Protein AF-A0A453JGM9-F1 (afdb_monomer_lite)

Secondary structure (DSSP, 8-state):
-HHHHHHHHHHHHHHHHHHHHHHHHHHHHHHHHS---GGGS----------SSS-HHHHHHHHHHHHHTTT-----PPP--HHHHHHHHHHHHHHHHHHHHHHTTSSSS-----EE-TTT--EE---PPPP-----------------------

InterPro domains:
  IPR027815 CSC1/OSCA1-like, cytosolic domain [PF14703] (40-127)
  IPR045122 Calcium permeable stress-gated cation channel 1-like [PTHR13018] (1-101)

Radius of gyration: 33.28 Å; chains: 1; bounding box: 51×83×93 Å

Sequence (154 aa):
HCLVLYIISGVACILLYLEFRHIARLRLLHLKRATPNPGQFTVLVRGIPKTKKESCSSAVDDFFTKYHASSYLFHQIVYKTGKVQKIMTGAKKACRKLKNFTDTTVDQSCKAITYRCCLCGASSNSFQLLPTDEVVPSRGKVDLDDSSLNIDNE

Structure (mmCIF, N/CA/C/O backbone):
data_AF-A0A453JGM9-F1
#
_entry.id   AF-A0A453JGM9-F1
#
loop_
_atom_site.group_PDB
_atom_site.id
_atom_site.type_symbol
_atom_site.label_atom_id
_atom_site.label_alt_id
_atom_site.label_comp_id
_atom_site.label_asym_id
_atom_site.label_entity_id
_atom_site.label_seq_id
_atom_site.pdbx_PDB_ins_code
_atom_site.Cartn_x
_atom_site.Cartn_y
_atom_site.Cartn_z
_atom_site.occupancy
_atom_site.B_iso_or_equiv
_atom_site.auth_seq_id
_atom_site.auth_comp_id
_atom_site.auth_asym_id
_atom_site.auth_atom_id
_atom_site.pdbx_PDB_model_num
ATOM 1 N N . HIS A 1 1 ? 19.839 19.396 -36.888 1.00 75.38 1 HIS A N 1
ATOM 2 C CA . HIS A 1 1 ? 19.249 19.509 -35.533 1.00 75.38 1 HIS A CA 1
ATOM 3 C C . HIS A 1 1 ? 18.279 18.372 -35.2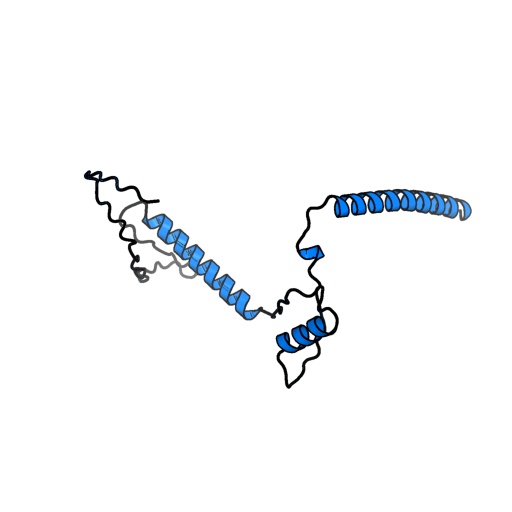02 1.00 75.38 1 HIS A C 1
ATOM 5 O O . HIS A 1 1 ? 18.523 17.685 -34.222 1.00 75.38 1 HIS A O 1
ATOM 11 N N . CYS A 1 2 ? 17.254 18.091 -36.019 1.00 87.31 2 CYS A N 1
ATOM 12 C CA . CYS A 1 2 ? 16.249 17.053 -35.722 1.00 87.31 2 CYS A CA 1
ATOM 13 C C . CYS A 1 2 ? 16.829 15.636 -35.533 1.00 87.31 2 CYS A C 1
ATOM 15 O O . CYS A 1 2 ? 16.495 14.966 -34.567 1.00 87.31 2 CYS A O 1
ATOM 17 N N . LEU A 1 3 ? 17.749 15.200 -36.400 1.00 92.94 3 LEU A N 1
ATOM 18 C CA . LEU A 1 3 ? 18.345 13.856 -36.333 1.00 92.94 3 LEU A CA 1
ATOM 19 C C . LEU A 1 3 ? 19.165 13.621 -35.049 1.00 92.94 3 LEU A C 1
ATOM 21 O O . LEU A 1 3 ? 19.105 12.547 -34.463 1.00 92.94 3 LEU A O 1
ATOM 25 N N . VAL A 1 4 ? 19.863 14.651 -34.563 1.00 95.38 4 VAL A N 1
ATOM 26 C CA . VAL A 1 4 ? 20.626 14.595 -33.304 1.00 95.38 4 VAL A CA 1
ATOM 27 C C . VAL A 1 4 ? 19.689 14.414 -32.107 1.00 95.38 4 VAL A C 1
ATOM 29 O O . VAL A 1 4 ? 19.974 13.608 -31.227 1.00 95.38 4 VAL A O 1
ATOM 32 N N . LEU A 1 5 ? 18.539 15.099 -32.099 1.00 95.25 5 LEU A N 1
ATOM 33 C CA . LEU A 1 5 ? 17.530 14.944 -31.046 1.00 95.25 5 LEU A CA 1
ATOM 34 C C . LEU A 1 5 ? 16.945 13.525 -31.018 1.00 95.25 5 LEU A C 1
ATOM 36 O O . LEU A 1 5 ? 16.781 12.966 -29.936 1.00 95.25 5 LEU A O 1
ATOM 40 N N . TYR A 1 6 ? 16.695 12.916 -32.183 1.00 94.81 6 TYR A N 1
ATOM 41 C CA . TYR A 1 6 ? 16.241 11.523 -32.262 1.00 94.81 6 TYR A CA 1
ATOM 42 C C . TYR A 1 6 ? 17.288 10.536 -31.740 1.00 94.81 6 TYR A C 1
ATOM 44 O O . TYR A 1 6 ? 16.933 9.616 -31.007 1.00 94.81 6 TYR A O 1
ATOM 52 N N . ILE A 1 7 ? 18.571 10.744 -32.055 1.00 96.06 7 ILE A N 1
ATOM 53 C CA . ILE A 1 7 ? 19.656 9.899 -31.532 1.00 96.06 7 ILE A CA 1
ATOM 54 C C . ILE A 1 7 ? 19.742 10.022 -30.007 1.00 96.06 7 ILE A C 1
ATOM 56 O O . ILE A 1 7 ? 19.748 9.005 -29.316 1.00 96.06 7 ILE A O 1
ATOM 60 N N . ILE A 1 8 ? 19.750 11.246 -29.469 1.00 96.56 8 ILE A N 1
ATOM 61 C CA . ILE A 1 8 ? 19.810 11.480 -28.017 1.00 96.56 8 ILE A CA 1
ATOM 62 C C . ILE A 1 8 ? 18.596 10.855 -27.320 1.00 96.56 8 ILE A C 1
ATOM 64 O O . ILE A 1 8 ? 18.754 10.162 -26.316 1.00 96.56 8 ILE A O 1
ATOM 68 N N . SER A 1 9 ? 17.393 11.049 -27.867 1.00 96.31 9 SER A N 1
ATOM 69 C CA . SER A 1 9 ? 16.168 10.460 -27.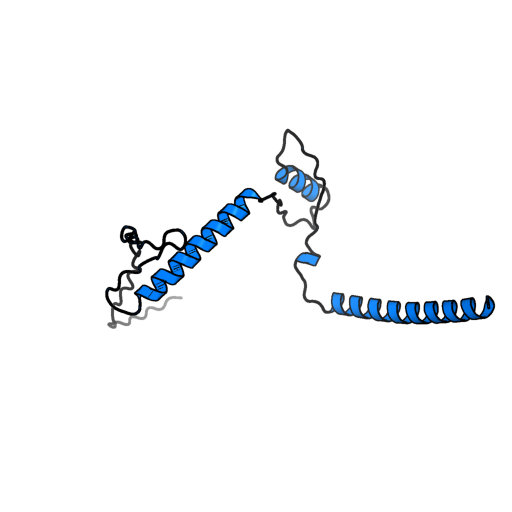322 1.00 96.31 9 SER A CA 1
ATOM 70 C C . SER A 1 9 ? 16.201 8.931 -27.367 1.00 96.31 9 SER A C 1
ATOM 72 O O . SER A 1 9 ? 15.855 8.298 -26.372 1.00 96.31 9 SER A O 1
ATOM 74 N N . GLY A 1 10 ? 16.666 8.331 -28.466 1.00 97.25 10 GLY A N 1
ATOM 75 C CA . GLY A 1 10 ? 16.803 6.881 -28.595 1.00 97.25 10 GLY A CA 1
ATOM 76 C C . GLY A 1 10 ? 17.773 6.297 -27.568 1.00 97.25 10 GLY A C 1
ATOM 77 O O . GLY A 1 10 ? 17.428 5.343 -26.870 1.00 97.25 10 GLY A O 1
ATOM 78 N N . VAL A 1 11 ? 18.950 6.910 -27.406 1.00 97.62 11 VAL A N 1
ATOM 79 C CA . VAL A 1 11 ? 19.938 6.498 -26.395 1.00 97.62 11 VAL A CA 1
ATOM 80 C C . VAL A 1 11 ? 19.368 6.639 -24.983 1.00 97.62 11 VAL A C 1
ATOM 82 O O . VAL A 1 11 ? 19.478 5.707 -24.187 1.00 97.62 11 VAL A O 1
ATOM 85 N N . ALA A 1 12 ? 18.699 7.755 -24.678 1.00 97.56 12 ALA A N 1
ATOM 86 C CA . ALA A 1 12 ? 18.057 7.958 -23.382 1.00 97.56 12 ALA A CA 1
ATOM 87 C C . ALA A 1 12 ? 16.988 6.888 -23.097 1.00 97.56 12 ALA A C 1
ATOM 89 O O . ALA A 1 12 ? 16.968 6.319 -22.006 1.00 97.56 12 ALA A O 1
ATOM 90 N N . CYS A 1 13 ? 16.141 6.551 -24.074 1.00 97.12 13 CYS A N 1
ATOM 91 C CA . CYS A 1 13 ? 15.141 5.492 -23.932 1.00 97.12 13 CYS A CA 1
ATOM 92 C C . CYS A 1 13 ? 15.774 4.114 -23.688 1.00 97.12 13 CYS A C 1
ATOM 94 O O . CYS A 1 13 ? 15.280 3.364 -22.845 1.00 97.12 13 CYS A O 1
ATOM 96 N N . ILE A 1 14 ? 16.873 3.786 -24.376 1.00 97.62 14 ILE A N 1
ATOM 97 C CA . ILE A 1 14 ? 17.593 2.519 -24.176 1.00 97.62 14 ILE A CA 1
ATOM 98 C C . ILE A 1 14 ? 18.168 2.445 -22.758 1.00 97.62 14 ILE A C 1
ATOM 100 O O . ILE A 1 14 ? 17.972 1.441 -22.071 1.00 97.62 14 ILE A O 1
ATOM 104 N N . LEU A 1 15 ? 18.828 3.510 -22.292 1.00 97.12 15 LEU A N 1
ATOM 105 C CA . LEU A 1 15 ? 19.381 3.566 -20.936 1.00 97.12 15 LEU A CA 1
ATOM 106 C C . LEU A 1 15 ? 18.280 3.442 -19.874 1.00 97.12 15 LEU A C 1
ATOM 108 O O . LEU A 1 15 ? 18.396 2.628 -18.959 1.00 97.12 15 LEU A O 1
ATOM 112 N N . LEU A 1 16 ? 17.173 4.173 -20.038 1.00 97.31 16 LEU A N 1
ATOM 113 C CA . LEU A 1 16 ? 16.021 4.087 -19.138 1.00 97.31 16 LEU A CA 1
ATOM 114 C C . LEU A 1 16 ? 15.414 2.680 -19.104 1.00 97.31 16 LEU A C 1
ATOM 116 O O . LEU A 1 16 ? 15.039 2.205 -18.033 1.00 97.31 16 LEU A O 1
ATOM 120 N N . TYR A 1 17 ? 15.333 1.994 -20.246 1.00 97.12 17 TYR A N 1
ATOM 121 C CA . TYR A 1 17 ? 14.820 0.627 -20.310 1.00 97.12 17 TYR A CA 1
ATOM 122 C C . TYR A 1 17 ? 15.704 -0.361 -19.533 1.00 97.12 17 TYR A C 1
ATOM 124 O O . TYR A 1 17 ? 15.190 -1.196 -18.779 1.00 97.12 17 TYR A O 1
ATOM 132 N N . LEU A 1 18 ? 17.028 -0.253 -19.677 1.00 97.06 18 LEU A N 1
ATOM 133 C CA . LEU A 1 18 ? 17.978 -1.108 -18.961 1.00 97.06 18 LEU A CA 1
ATOM 134 C C . LEU A 1 18 ? 17.917 -0.876 -17.445 1.00 97.06 18 LEU A C 1
ATOM 136 O O . LEU A 1 18 ? 17.799 -1.841 -16.683 1.00 97.06 18 LEU A O 1
ATOM 140 N N . GLU A 1 19 ? 17.909 0.386 -17.016 1.00 97.31 19 GLU A N 1
ATOM 141 C CA . GLU A 1 19 ? 17.795 0.755 -15.601 1.00 97.31 19 GLU A CA 1
ATOM 142 C C . GLU A 1 19 ? 16.459 0.312 -15.000 1.00 97.31 19 GLU A C 1
ATOM 144 O O . GLU A 1 19 ? 16.411 -0.295 -13.927 1.00 97.31 19 GLU A O 1
ATOM 149 N N . PHE A 1 20 ? 15.354 0.526 -15.717 1.00 96.88 20 PHE A N 1
ATOM 150 C CA . PHE A 1 20 ? 14.037 0.090 -15.263 1.00 96.88 20 PHE A CA 1
ATOM 151 C C . PHE A 1 20 ? 13.987 -1.427 -15.058 1.00 96.88 20 PHE A C 1
ATOM 153 O O . PHE A 1 20 ? 13.509 -1.901 -14.022 1.00 96.88 20 PHE A O 1
ATOM 160 N N . ARG A 1 21 ? 14.530 -2.202 -16.005 1.00 95.94 21 ARG A N 1
ATOM 161 C CA . ARG A 1 21 ? 14.608 -3.664 -15.894 1.00 95.94 21 ARG A CA 1
ATOM 162 C C . ARG A 1 21 ? 15.448 -4.096 -14.688 1.00 95.94 21 ARG A C 1
ATOM 164 O O . ARG A 1 21 ? 15.076 -5.050 -13.997 1.00 95.94 21 ARG A O 1
ATOM 171 N N . HIS A 1 22 ? 16.549 -3.402 -14.412 1.00 95.94 22 HIS A N 1
ATOM 172 C CA . HIS A 1 22 ? 17.393 -3.666 -13.249 1.00 95.94 22 HIS A CA 1
ATOM 173 C C . HIS A 1 22 ? 16.661 -3.373 -11.925 1.00 95.94 22 HIS A C 1
ATOM 175 O O . HIS A 1 22 ? 16.588 -4.247 -11.054 1.00 95.94 22 HIS A O 1
ATOM 181 N N . ILE A 1 23 ? 16.023 -2.205 -11.800 1.00 96.44 23 ILE A N 1
ATOM 182 C CA . ILE A 1 23 ? 15.245 -1.813 -10.613 1.00 96.44 23 ILE A CA 1
ATOM 183 C C . ILE A 1 23 ? 14.070 -2.771 -10.385 1.00 96.44 23 ILE A C 1
ATOM 185 O O . ILE A 1 23 ? 13.831 -3.197 -9.253 1.00 96.44 23 ILE A O 1
ATOM 189 N N . ALA A 1 24 ? 13.343 -3.145 -11.441 1.00 95.12 24 ALA A N 1
ATOM 190 C CA . ALA A 1 24 ? 12.234 -4.092 -11.348 1.00 95.12 24 ALA A CA 1
ATOM 191 C C . ALA A 1 24 ? 12.700 -5.455 -10.809 1.00 95.12 24 ALA A C 1
ATOM 193 O O . ALA A 1 24 ? 12.062 -6.025 -9.920 1.00 95.12 24 ALA A O 1
ATOM 194 N N . ARG A 1 25 ? 13.854 -5.948 -11.278 1.00 94.44 25 ARG A N 1
ATOM 195 C CA . ARG A 1 25 ? 14.458 -7.194 -10.785 1.00 94.44 25 ARG A CA 1
ATOM 196 C C . ARG A 1 25 ? 14.867 -7.093 -9.314 1.00 94.44 25 ARG A C 1
ATOM 198 O O . ARG A 1 25 ? 14.587 -8.020 -8.554 1.00 94.44 25 ARG A O 1
ATOM 205 N N . LEU A 1 26 ? 15.494 -5.990 -8.905 1.00 94.56 26 LEU A N 1
ATOM 206 C CA . LEU A 1 26 ? 15.860 -5.746 -7.504 1.00 94.56 26 LEU A CA 1
ATOM 207 C C . LEU A 1 26 ? 14.625 -5.712 -6.599 1.00 94.56 26 LEU A C 1
ATOM 209 O O . LEU A 1 26 ? 14.597 -6.396 -5.578 1.00 94.56 26 LEU A O 1
ATOM 213 N N . ARG A 1 27 ? 13.571 -4.992 -7.004 1.00 93.06 27 ARG A N 1
ATOM 214 C CA . ARG A 1 27 ? 12.293 -4.943 -6.273 1.00 93.06 27 ARG A CA 1
ATOM 215 C C . ARG A 1 27 ? 11.665 -6.325 -6.127 1.00 93.06 27 ARG A C 1
ATOM 217 O O . ARG A 1 27 ? 11.214 -6.668 -5.038 1.00 93.06 27 ARG A O 1
ATOM 224 N N . LEU A 1 28 ? 11.671 -7.133 -7.188 1.00 90.12 28 LEU A N 1
ATOM 225 C CA . LEU A 1 28 ? 11.153 -8.501 -7.144 1.00 90.12 28 LEU A CA 1
ATOM 226 C C . LEU A 1 28 ? 11.955 -9.384 -6.182 1.00 90.12 28 LEU A C 1
ATOM 228 O O . LEU A 1 28 ? 11.381 -10.154 -5.417 1.00 90.12 28 LEU A O 1
ATOM 232 N N . LEU A 1 29 ? 13.282 -9.281 -6.215 1.00 90.88 29 LEU A N 1
ATOM 233 C CA . LEU A 1 29 ? 14.158 -10.051 -5.340 1.00 90.88 29 LEU A CA 1
ATOM 234 C C . LEU A 1 29 ? 13.994 -9.626 -3.875 1.00 90.88 29 LEU A C 1
ATOM 236 O O . LEU A 1 29 ? 13.938 -10.492 -3.005 1.00 90.88 29 LEU A O 1
ATOM 240 N N . HIS A 1 30 ? 13.834 -8.328 -3.608 1.00 87.38 30 HIS A N 1
ATOM 241 C CA . HIS A 1 30 ? 13.467 -7.823 -2.285 1.00 87.38 30 HIS A CA 1
ATOM 242 C C . HIS A 1 30 ? 12.109 -8.355 -1.833 1.00 87.38 30 HIS A C 1
ATOM 244 O O . HIS A 1 30 ? 12.009 -8.822 -0.708 1.00 87.38 30 HIS A O 1
ATOM 250 N N . LEU A 1 31 ? 11.089 -8.362 -2.696 1.00 86.00 31 LEU A N 1
ATOM 251 C CA . LEU A 1 31 ? 9.773 -8.904 -2.349 1.00 86.00 31 LEU A CA 1
ATOM 252 C C . LEU A 1 31 ? 9.834 -10.402 -2.013 1.00 86.00 31 LEU A C 1
ATOM 254 O O . LEU A 1 31 ? 9.180 -10.836 -1.073 1.00 86.00 31 LEU A O 1
ATOM 258 N N . LYS A 1 32 ? 10.634 -11.179 -2.755 1.00 83.31 32 LYS A N 1
ATOM 259 C CA . LYS A 1 32 ? 10.815 -12.621 -2.518 1.00 83.31 32 LYS A CA 1
ATOM 260 C C . LYS A 1 32 ? 11.639 -12.938 -1.268 1.00 83.31 32 LYS A C 1
ATOM 262 O O . LYS A 1 32 ? 11.404 -13.966 -0.648 1.00 83.31 32 LYS A O 1
ATOM 267 N N . ARG A 1 33 ? 12.639 -12.111 -0.940 1.00 78.88 33 ARG A N 1
ATOM 268 C CA . ARG A 1 33 ? 13.490 -12.290 0.252 1.00 78.88 33 ARG A CA 1
ATOM 269 C C . ARG A 1 33 ? 12.901 -11.666 1.512 1.00 78.88 33 ARG A C 1
ATOM 271 O O . ARG A 1 33 ? 13.338 -12.017 2.603 1.00 78.88 33 ARG A O 1
ATOM 278 N N . ALA A 1 34 ? 11.980 -10.716 1.373 1.00 78.44 34 ALA A N 1
ATOM 279 C CA . ALA A 1 34 ? 11.331 -10.086 2.507 1.00 78.44 34 ALA A CA 1
ATOM 280 C C . ALA A 1 34 ? 10.623 -11.150 3.347 1.00 78.44 34 ALA A C 1
ATOM 282 O O . ALA A 1 34 ? 9.953 -12.038 2.821 1.00 78.44 34 ALA A O 1
ATOM 283 N N . THR A 1 35 ? 10.776 -11.040 4.663 1.00 73.19 35 THR A N 1
ATOM 284 C CA . THR A 1 35 ? 9.993 -11.828 5.606 1.00 73.19 35 THR A CA 1
ATOM 285 C C . THR A 1 35 ? 8.501 -11.556 5.388 1.00 73.19 35 THR A C 1
ATOM 287 O O . THR A 1 35 ? 8.146 -10.444 4.976 1.00 73.19 35 THR A O 1
ATOM 290 N N . PRO A 1 36 ? 7.623 -12.545 5.643 1.00 71.44 36 PRO A N 1
ATOM 291 C CA . PRO A 1 36 ? 6.190 -12.365 5.479 1.00 71.44 36 PRO A CA 1
ATOM 292 C C . PRO A 1 36 ? 5.734 -11.173 6.321 1.00 71.44 36 PRO A C 1
ATOM 294 O O . PRO A 1 36 ? 5.749 -11.210 7.551 1.00 71.44 36 PRO A O 1
ATOM 297 N N . ASN A 1 37 ? 5.387 -10.079 5.647 1.00 78.12 37 ASN A N 1
ATOM 298 C CA . ASN A 1 37 ? 4.884 -8.878 6.294 1.00 78.12 37 ASN A CA 1
ATOM 299 C C . ASN A 1 37 ? 3.362 -9.033 6.403 1.00 78.12 37 ASN A C 1
ATOM 301 O O . ASN A 1 37 ? 2.737 -9.372 5.397 1.00 78.12 37 ASN A O 1
ATOM 305 N N . PRO A 1 38 ? 2.729 -8.752 7.556 1.00 77.25 38 PRO A N 1
ATOM 306 C CA . PRO A 1 38 ? 1.269 -8.795 7.682 1.00 77.25 38 PRO A CA 1
ATOM 307 C C . PRO A 1 38 ? 0.535 -7.962 6.614 1.00 77.25 38 PRO A C 1
ATOM 309 O O . PRO A 1 38 ? -0.577 -8.308 6.214 1.00 77.25 38 PRO A O 1
ATOM 312 N N . GLY A 1 39 ? 1.169 -6.914 6.075 1.00 79.12 39 GLY A N 1
ATOM 313 C CA . GLY A 1 39 ? 0.639 -6.134 4.954 1.00 79.12 39 GLY A CA 1
ATOM 314 C C . GLY A 1 39 ? 0.466 -6.912 3.641 1.00 79.12 39 GLY A C 1
ATOM 315 O O . GLY A 1 39 ? -0.320 -6.489 2.804 1.00 79.12 39 GLY A O 1
ATOM 316 N N . GLN A 1 40 ? 1.142 -8.050 3.453 1.00 82.06 40 GLN A N 1
ATOM 317 C CA . GLN A 1 40 ? 0.961 -8.915 2.276 1.00 82.06 40 GLN A CA 1
ATOM 318 C C . GLN A 1 40 ? -0.349 -9.716 2.330 1.00 82.06 40 GLN A C 1
ATOM 320 O O . GLN A 1 40 ? -0.850 -10.131 1.290 1.00 82.06 40 GLN A O 1
ATOM 325 N N . PHE A 1 41 ? -0.913 -9.898 3.527 1.00 86.06 41 PHE A N 1
ATOM 326 C CA . PHE A 1 41 ? -2.143 -10.660 3.769 1.00 86.06 41 PHE A CA 1
ATOM 327 C C . PHE A 1 41 ? -3.331 -9.765 4.146 1.00 86.06 41 PHE A C 1
ATOM 329 O O . PHE A 1 41 ? -4.430 -10.256 4.387 1.00 86.06 41 PHE A O 1
ATOM 336 N N . THR A 1 42 ? -3.121 -8.448 4.203 1.00 91.38 42 THR A N 1
ATOM 337 C CA . THR A 1 42 ? -4.137 -7.476 4.614 1.00 91.38 42 THR A CA 1
ATOM 338 C C . THR A 1 42 ? -4.552 -6.621 3.423 1.00 91.38 42 THR A C 1
ATOM 340 O O . THR A 1 42 ? -3.722 -5.946 2.817 1.00 91.38 42 THR A O 1
ATOM 343 N N . VAL A 1 43 ? -5.848 -6.595 3.112 1.00 90.62 43 VAL A N 1
ATOM 344 C CA . VAL A 1 43 ? -6.405 -5.775 2.026 1.00 90.62 43 VAL A CA 1
ATOM 345 C C . VAL A 1 43 ? -7.193 -4.605 2.605 1.00 90.62 43 VAL A C 1
ATOM 347 O O . VAL A 1 43 ? -8.052 -4.780 3.466 1.00 90.62 43 VAL A O 1
ATOM 350 N N . LEU A 1 44 ? -6.924 -3.392 2.112 1.00 92.81 44 LEU A N 1
ATOM 351 C CA . LEU A 1 44 ? -7.685 -2.204 2.491 1.00 92.81 44 LEU A CA 1
ATOM 352 C C . LEU A 1 44 ? -8.921 -2.049 1.601 1.00 92.81 44 LEU A C 1
ATOM 354 O O . LEU A 1 44 ? -8.812 -1.679 0.433 1.00 92.81 44 LEU A O 1
ATOM 358 N N . VAL A 1 45 ? -10.100 -2.241 2.186 1.00 90.94 45 VAL A N 1
ATOM 359 C CA . VAL A 1 45 ? -11.390 -2.030 1.517 1.00 90.94 45 VAL A CA 1
ATOM 360 C C . VAL A 1 45 ? -11.888 -0.609 1.788 1.00 90.94 45 VAL A C 1
ATOM 362 O O . VAL A 1 45 ? -11.907 -0.147 2.929 1.00 90.94 45 VAL A O 1
ATOM 365 N N . ARG A 1 46 ? -12.289 0.111 0.735 1.00 90.94 46 ARG A N 1
ATOM 366 C CA . ARG A 1 46 ? -12.848 1.473 0.812 1.00 90.94 46 ARG A CA 1
ATOM 367 C C . ARG A 1 46 ? -14.207 1.520 0.118 1.00 90.94 46 ARG A C 1
ATOM 369 O O . ARG A 1 46 ? -14.466 0.724 -0.772 1.00 90.94 46 ARG A O 1
ATOM 376 N N . GLY A 1 47 ? -15.048 2.484 0.499 1.00 87.38 47 GLY A N 1
ATOM 377 C CA . GLY A 1 47 ? -16.339 2.709 -0.164 1.00 87.38 47 GLY A CA 1
ATOM 378 C C . GLY A 1 47 ? -17.433 1.707 0.211 1.00 87.38 47 GLY A C 1
ATOM 379 O O . GLY A 1 47 ? -18.297 1.426 -0.609 1.00 87.38 47 GLY A O 1
ATOM 380 N N . ILE A 1 48 ? -17.406 1.175 1.437 1.00 86.44 48 ILE A N 1
ATOM 381 C CA . ILE A 1 48 ? -18.424 0.232 1.919 1.00 86.44 48 ILE A CA 1
ATOM 382 C C . ILE A 1 48 ? -19.803 0.925 1.916 1.00 86.44 48 ILE A C 1
ATOM 384 O O . ILE A 1 48 ? -19.942 1.989 2.538 1.00 86.44 48 ILE A O 1
ATOM 388 N N . PRO A 1 49 ? -20.818 0.360 1.232 1.00 85.19 49 PRO A N 1
ATOM 389 C CA . PRO A 1 49 ? -22.168 0.908 1.227 1.00 85.19 49 PRO A CA 1
ATOM 390 C C . PRO A 1 49 ? -22.736 0.973 2.645 1.00 85.19 49 PRO A C 1
ATOM 392 O O . PRO A 1 49 ? -22.680 0.004 3.397 1.00 85.19 49 PRO A O 1
ATOM 395 N N . LYS A 1 50 ? -23.311 2.118 3.021 1.00 77.88 50 LYS A N 1
ATOM 396 C CA . LYS A 1 50 ? -23.984 2.261 4.317 1.00 77.88 50 LYS A CA 1
ATOM 397 C C . LYS A 1 50 ? -25.393 1.691 4.215 1.00 77.88 50 LYS A C 1
ATOM 399 O O . LYS A 1 50 ? -26.272 2.328 3.634 1.00 77.88 50 LYS A O 1
ATOM 404 N N . THR A 1 51 ? -25.614 0.515 4.785 1.00 77.56 51 THR A N 1
ATOM 405 C CA . THR A 1 51 ? -26.956 -0.051 4.941 1.00 77.56 51 THR A CA 1
ATOM 406 C C . THR A 1 51 ? -27.584 0.472 6.239 1.00 77.56 51 THR A C 1
ATOM 408 O O . THR A 1 51 ? -26.895 0.766 7.211 1.00 77.56 51 THR A O 1
ATOM 411 N N . LYS A 1 52 ? -28.910 0.672 6.251 1.00 73.62 52 LYS A N 1
ATOM 412 C CA . LYS A 1 52 ? -29.641 1.136 7.452 1.00 73.62 52 LYS A CA 1
ATOM 413 C C . LYS A 1 52 ? -29.966 0.003 8.433 1.00 73.62 52 LYS A C 1
ATOM 415 O O . LYS A 1 52 ? -30.312 0.284 9.572 1.00 73.62 52 LYS A O 1
ATOM 420 N N . LYS A 1 53 ? -29.922 -1.250 7.968 1.00 76.31 53 LYS A N 1
ATOM 421 C CA . LYS A 1 53 ? -30.341 -2.437 8.727 1.00 76.31 53 LYS A CA 1
ATOM 422 C C . LYS A 1 53 ? -29.194 -3.130 9.460 1.00 76.31 53 LYS A C 1
ATOM 424 O O . LYS A 1 53 ? -29.446 -3.761 10.475 1.00 76.31 53 LYS A O 1
ATOM 429 N N . GLU A 1 54 ? -27.966 -3.008 8.967 1.00 79.38 54 GLU A N 1
ATOM 430 C CA . GLU A 1 54 ? -26.829 -3.798 9.442 1.00 79.38 54 GLU A CA 1
ATOM 431 C C . GLU A 1 54 ? -25.659 -2.897 9.820 1.00 79.38 54 GLU A C 1
ATOM 433 O O . GLU A 1 54 ? -25.476 -1.799 9.284 1.00 79.38 54 GLU A O 1
ATOM 438 N N . SER A 1 55 ? -24.853 -3.367 10.770 1.00 85.25 55 SER A N 1
ATOM 439 C CA . SER A 1 55 ? -23.598 -2.702 11.091 1.00 85.25 55 SER A CA 1
ATOM 440 C C . SER A 1 55 ? -22.607 -2.874 9.930 1.00 85.25 55 SER A C 1
ATOM 442 O O . SER A 1 55 ? -22.610 -3.893 9.243 1.00 85.25 55 SER A O 1
ATOM 444 N N . CYS A 1 56 ? -21.722 -1.893 9.722 1.00 86.81 56 CYS A N 1
ATOM 445 C CA . CYS A 1 56 ? -20.669 -1.976 8.697 1.00 86.81 56 CYS A CA 1
ATOM 446 C C . CYS A 1 56 ? -19.797 -3.236 8.866 1.00 86.81 56 CYS A C 1
ATOM 448 O O . CYS A 1 56 ? -19.366 -3.824 7.883 1.00 86.81 56 CYS A O 1
ATOM 450 N N . SER A 1 57 ? -19.572 -3.653 10.115 1.00 89.12 57 SER A N 1
ATOM 451 C CA . SER A 1 57 ? -18.825 -4.865 10.452 1.00 89.12 57 SER A CA 1
ATOM 452 C C . SER A 1 57 ? -19.537 -6.120 9.948 1.00 89.12 57 SER A C 1
ATOM 454 O O . SER A 1 57 ? -18.938 -6.884 9.201 1.00 89.12 57 SER A O 1
ATOM 456 N N . SER A 1 58 ? -20.828 -6.270 10.255 1.00 89.81 58 SER A N 1
ATOM 457 C CA . SER A 1 58 ? -21.640 -7.411 9.807 1.00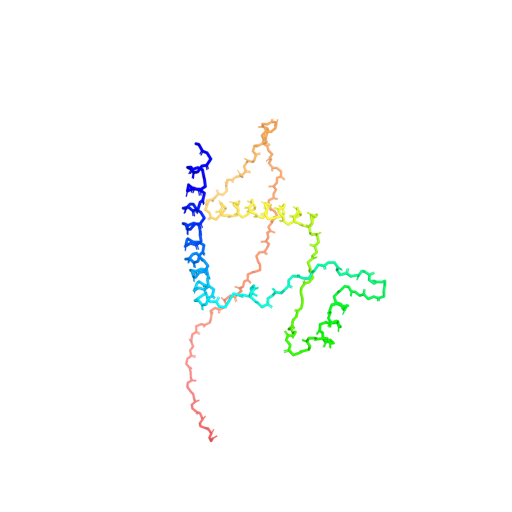 89.81 58 SER A CA 1
ATOM 458 C C . SER A 1 58 ? -21.711 -7.499 8.282 1.00 89.81 58 SER A C 1
ATOM 460 O O . SER A 1 58 ? -21.459 -8.552 7.717 1.00 89.81 58 SER A O 1
ATOM 462 N N . ALA A 1 59 ? -21.941 -6.374 7.599 1.00 90.12 59 ALA A N 1
ATOM 463 C CA . ALA A 1 59 ? -22.018 -6.357 6.138 1.00 90.12 59 ALA A CA 1
ATOM 464 C C . ALA A 1 59 ? -20.698 -6.779 5.458 1.00 90.12 59 ALA A C 1
ATOM 466 O O . ALA A 1 59 ? -20.709 -7.408 4.399 1.00 90.12 59 ALA A O 1
ATOM 467 N N . VAL A 1 60 ? -19.550 -6.420 6.047 1.00 91.44 60 VAL A N 1
ATOM 468 C CA . VAL A 1 60 ? -18.229 -6.856 5.567 1.00 91.44 60 VAL A CA 1
ATOM 469 C C . VAL A 1 60 ? -18.027 -8.342 5.853 1.00 91.44 60 VAL A C 1
ATOM 471 O O . VAL A 1 60 ? -17.593 -9.071 4.965 1.00 91.44 60 VAL A O 1
ATOM 474 N N . ASP A 1 61 ? -18.359 -8.785 7.061 1.00 92.06 61 ASP A N 1
ATOM 475 C CA . ASP A 1 61 ? -18.233 -10.179 7.484 1.00 92.06 61 ASP A CA 1
ATOM 476 C C . ASP A 1 61 ? -19.045 -11.125 6.588 1.00 92.06 61 ASP A C 1
ATOM 478 O O . ASP A 1 61 ? -18.492 -12.070 6.021 1.00 92.06 61 ASP A O 1
ATOM 482 N N . ASP A 1 62 ? -20.315 -10.797 6.340 1.00 92.06 62 ASP A N 1
ATOM 483 C CA . ASP A 1 62 ? -21.207 -11.566 5.469 1.00 92.06 62 ASP A CA 1
ATOM 484 C C . ASP A 1 62 ? -20.685 -11.621 4.027 1.00 92.06 62 ASP A C 1
ATOM 486 O O . ASP A 1 62 ? -20.703 -12.674 3.383 1.00 92.06 62 ASP A O 1
ATOM 490 N N . PHE A 1 63 ? -20.179 -10.501 3.501 1.00 92.19 63 PHE A N 1
ATOM 491 C CA . PHE A 1 63 ? -19.631 -10.441 2.146 1.00 92.19 63 PHE A CA 1
ATOM 492 C C . PHE A 1 63 ? -18.393 -11.333 1.991 1.00 92.19 63 PHE A C 1
ATOM 494 O O . PHE A 1 63 ? -18.321 -12.145 1.064 1.00 92.19 63 PHE A O 1
ATOM 501 N N . PHE A 1 64 ? -17.412 -11.199 2.885 1.00 93.88 64 PHE A N 1
ATOM 502 C CA . PHE A 1 64 ? -16.170 -11.962 2.777 1.00 93.88 64 PHE A CA 1
ATOM 503 C C . PHE A 1 64 ? -16.363 -13.435 3.119 1.00 93.88 64 PHE A C 1
ATOM 505 O O . PHE A 1 64 ? -15.767 -14.282 2.457 1.00 93.88 64 PHE A O 1
ATOM 512 N N . THR A 1 65 ? -17.243 -13.759 4.060 1.00 93.94 65 THR A N 1
ATOM 513 C CA . THR A 1 65 ? -17.599 -15.150 4.347 1.00 93.94 65 THR A CA 1
ATOM 514 C C . THR A 1 65 ? -18.318 -15.785 3.158 1.00 93.94 65 THR A C 1
ATOM 516 O O . THR A 1 65 ? -18.037 -16.927 2.812 1.00 93.94 65 THR A O 1
ATOM 519 N N . LYS A 1 66 ? -19.185 -15.046 2.454 1.00 95.38 66 LYS A N 1
ATOM 520 C CA . LYS A 1 66 ? -19.908 -15.574 1.288 1.00 95.38 66 LYS A CA 1
ATOM 521 C C . LYS A 1 66 ? -19.027 -15.783 0.053 1.00 95.38 66 LYS A C 1
ATOM 523 O O . LYS A 1 66 ? -19.183 -16.793 -0.628 1.00 95.38 66 LYS A O 1
ATOM 528 N N . TYR A 1 67 ? -18.142 -14.838 -0.267 1.00 94.19 67 TYR A N 1
ATOM 529 C CA . TYR A 1 67 ? -17.358 -14.873 -1.516 1.00 94.19 67 TYR A CA 1
ATOM 530 C C . TYR A 1 67 ? -15.914 -15.360 -1.339 1.00 94.19 67 TYR A C 1
ATOM 532 O O . TYR A 1 67 ? -15.292 -15.792 -2.308 1.00 94.19 67 TYR A O 1
ATOM 540 N N . HIS A 1 68 ? -15.375 -15.306 -0.121 1.00 93.75 68 HIS A N 1
ATOM 541 C CA . HIS A 1 68 ? -13.969 -15.588 0.179 1.00 93.75 68 HIS A CA 1
ATOM 542 C C . HIS A 1 68 ? -13.786 -16.459 1.435 1.00 93.75 68 HIS A C 1
ATOM 544 O O . HIS A 1 68 ? -12.766 -16.344 2.114 1.00 93.75 68 HIS A O 1
ATOM 550 N N . ALA A 1 69 ? -14.730 -17.366 1.717 1.00 91.62 69 ALA A N 1
ATOM 551 C CA . ALA A 1 69 ? -14.752 -18.213 2.917 1.00 91.62 69 ALA A CA 1
ATOM 552 C C . ALA A 1 69 ? -13.406 -18.881 3.258 1.00 91.62 69 ALA A C 1
ATOM 554 O O . ALA A 1 69 ? -13.012 -18.935 4.415 1.00 91.62 69 ALA A O 1
ATOM 555 N N . SER A 1 70 ? -12.684 -19.383 2.251 1.00 91.94 70 SER A N 1
ATOM 556 C CA . SER A 1 70 ? -11.437 -20.138 2.440 1.00 91.94 70 SER A CA 1
ATOM 557 C C . SER A 1 70 ? -10.222 -19.284 2.806 1.00 91.94 70 SER A C 1
ATOM 559 O O . SER A 1 70 ? -9.225 -19.814 3.286 1.00 91.94 70 SER A O 1
ATOM 561 N N . SER A 1 71 ? -10.253 -17.986 2.504 1.00 91.19 71 SER A N 1
ATOM 562 C CA . SER A 1 71 ? -9.106 -17.077 2.667 1.00 91.19 71 SER A CA 1
ATOM 563 C C . SER A 1 71 ? -9.397 -15.933 3.631 1.00 91.19 71 SER A C 1
ATOM 565 O O . SER A 1 71 ? -8.504 -15.148 3.951 1.00 91.19 71 SER A O 1
ATOM 567 N N . TYR A 1 72 ? -10.643 -15.823 4.076 1.00 93.25 72 TYR A N 1
ATOM 568 C CA . TYR A 1 72 ? -11.062 -14.837 5.043 1.00 93.25 72 TYR A CA 1
ATOM 569 C C . TYR A 1 72 ? -10.664 -15.263 6.459 1.00 93.25 72 TYR A C 1
ATOM 571 O O . TYR A 1 72 ? -10.860 -16.407 6.853 1.00 93.25 72 TYR A O 1
ATOM 579 N N . LEU A 1 73 ? -10.084 -14.331 7.217 1.00 91.44 73 LEU A N 1
ATOM 580 C CA . LEU A 1 73 ? -9.631 -14.554 8.593 1.00 91.44 73 LEU A CA 1
ATOM 581 C C . LEU A 1 73 ? -10.373 -13.637 9.562 1.00 91.44 73 LEU A C 1
ATOM 583 O O . LEU A 1 73 ? -11.059 -14.100 10.463 1.00 91.44 73 LEU A O 1
ATOM 587 N N . PHE A 1 74 ? -10.217 -12.327 9.385 1.00 90.88 74 PHE A N 1
ATOM 588 C CA . PHE A 1 74 ? -10.923 -11.317 10.161 1.00 90.88 74 PHE A CA 1
ATOM 589 C C . PHE A 1 74 ? -10.903 -9.980 9.421 1.00 90.88 74 PHE A C 1
ATOM 591 O O . PHE A 1 74 ? -10.171 -9.790 8.445 1.00 90.88 74 PHE A O 1
ATOM 598 N N . HIS A 1 75 ? -11.674 -9.023 9.925 1.00 92.88 75 HIS A N 1
ATOM 599 C CA . HIS A 1 75 ? -11.644 -7.643 9.468 1.00 92.88 75 HIS A CA 1
ATOM 600 C C . HIS A 1 75 ? -11.477 -6.679 10.647 1.00 92.88 75 HIS A C 1
ATOM 602 O O . HIS A 1 75 ? -11.866 -6.968 11.776 1.00 92.88 75 HIS A O 1
ATOM 608 N N . GLN A 1 76 ? -10.914 -5.499 10.382 1.00 92.25 76 GLN A N 1
ATOM 609 C CA . GLN A 1 76 ? -10.824 -4.419 11.361 1.00 92.25 76 GLN A CA 1
ATOM 610 C C . GLN A 1 76 ? -11.405 -3.135 10.769 1.00 92.25 76 GLN A C 1
ATOM 612 O O . GLN A 1 76 ? -10.933 -2.634 9.749 1.00 92.25 76 GLN A O 1
ATOM 617 N N . ILE A 1 77 ? -12.434 -2.585 11.419 1.00 90.69 77 ILE A N 1
ATOM 618 C CA . ILE A 1 77 ? -13.065 -1.338 10.979 1.00 90.69 77 ILE A CA 1
ATOM 619 C C . ILE A 1 77 ? -12.207 -0.141 11.395 1.00 90.69 77 ILE A C 1
ATOM 621 O O . ILE A 1 77 ? -11.869 0.031 12.567 1.00 90.69 77 ILE A O 1
ATOM 625 N N . VAL A 1 78 ? -11.887 0.720 10.428 1.00 89.38 78 VAL A N 1
ATOM 626 C CA . VAL A 1 78 ? -11.139 1.959 10.663 1.00 89.38 78 VAL A CA 1
ATOM 627 C C . VAL A 1 78 ? -12.110 3.111 10.902 1.00 89.38 78 VAL A C 1
ATOM 629 O O . VAL A 1 78 ? -12.879 3.495 10.020 1.00 89.38 78 VAL A O 1
ATOM 632 N N . TYR A 1 79 ? -12.041 3.704 12.093 1.00 85.69 79 TYR A N 1
ATOM 633 C CA . TYR A 1 79 ? -12.881 4.834 12.488 1.00 85.69 79 TYR A CA 1
ATOM 634 C C . TYR A 1 79 ? -12.120 6.161 12.404 1.00 85.69 79 TYR A C 1
ATOM 636 O O . TYR A 1 79 ? -10.931 6.245 12.713 1.00 85.69 79 TYR A O 1
ATOM 644 N N . LYS A 1 80 ? -12.814 7.247 12.038 1.00 83.38 80 LYS A N 1
ATOM 645 C CA . LYS A 1 80 ? -12.243 8.604 12.056 1.00 83.38 80 LYS A CA 1
ATOM 646 C C . LYS A 1 80 ? -12.091 9.086 13.503 1.00 83.38 80 LYS A C 1
ATOM 648 O O . LYS A 1 80 ? -12.988 9.711 14.061 1.00 83.38 80 LYS A O 1
ATOM 653 N N . THR A 1 81 ? -10.935 8.854 14.112 1.00 79.44 81 THR A N 1
ATOM 654 C CA . THR A 1 81 ? -10.680 9.163 15.531 1.00 79.44 81 THR A CA 1
ATOM 655 C C . THR A 1 81 ? -10.227 10.606 15.799 1.00 79.44 81 THR A C 1
ATOM 657 O O . THR A 1 81 ? -9.484 10.840 16.743 1.00 79.44 81 THR A O 1
ATOM 660 N N . GLY A 1 82 ? -10.644 11.604 15.012 1.00 81.75 82 GLY A N 1
ATOM 661 C CA . GLY A 1 82 ? -10.101 12.975 15.109 1.00 81.75 82 GLY A CA 1
ATOM 662 C C . GLY A 1 82 ? -10.186 13.595 16.516 1.00 81.75 82 GLY A C 1
ATOM 663 O O . GLY A 1 82 ? -9.184 14.055 17.062 1.00 81.75 82 GLY A O 1
ATOM 664 N N . LYS A 1 83 ? -11.366 13.549 17.150 1.00 83.62 83 LYS A N 1
ATOM 665 C CA . LYS A 1 83 ? -11.569 14.071 18.516 1.00 83.62 83 LYS A CA 1
ATOM 666 C C . LYS A 1 83 ? -10.903 13.186 19.578 1.00 83.62 83 LYS A C 1
ATOM 668 O O . LYS A 1 83 ? -10.297 13.701 20.512 1.00 83.62 83 LYS A O 1
ATOM 673 N N . VAL A 1 84 ? -10.963 11.867 19.397 1.00 85.94 84 VAL A N 1
ATOM 674 C CA . VAL A 1 84 ? -10.399 10.873 20.326 1.00 85.94 84 VAL A CA 1
ATOM 675 C C . VAL A 1 84 ? -8.872 10.965 20.378 1.00 85.94 84 VAL A C 1
ATOM 677 O O . VAL A 1 84 ? -8.297 10.972 21.459 1.00 85.94 84 VAL A O 1
ATOM 680 N N . GLN A 1 85 ? -8.210 11.141 19.234 1.00 86.69 85 GLN A N 1
ATOM 681 C CA . GLN A 1 85 ? -6.757 11.323 19.151 1.00 86.69 85 GLN A CA 1
ATOM 682 C C . GLN A 1 85 ? -6.293 12.579 19.892 1.00 86.69 85 GLN A C 1
ATOM 684 O O . GLN A 1 85 ? -5.277 12.542 20.588 1.00 86.69 85 GLN A O 1
ATOM 689 N N . LYS A 1 86 ? -7.054 13.680 19.810 1.00 87.56 86 LYS A N 1
ATOM 690 C CA . LYS A 1 86 ? -6.751 14.908 20.560 1.00 87.56 86 LYS A CA 1
ATOM 691 C C . LYS A 1 86 ? -6.823 14.672 22.071 1.00 87.56 86 LYS A C 1
ATOM 693 O O . LYS A 1 86 ? -5.923 15.100 22.791 1.00 87.56 86 LYS A O 1
ATOM 698 N N . ILE A 1 87 ? -7.856 13.965 22.533 1.00 90.75 87 ILE A N 1
ATOM 699 C CA . ILE A 1 87 ? -8.030 13.617 23.951 1.00 90.75 87 ILE A CA 1
ATOM 700 C C . ILE A 1 87 ? -6.891 12.700 24.414 1.00 90.75 87 ILE A C 1
ATOM 702 O O . ILE A 1 87 ? -6.223 13.010 25.397 1.00 90.75 87 ILE A O 1
ATOM 706 N N . MET A 1 88 ? -6.599 11.637 23.660 1.00 91.62 88 MET A N 1
ATOM 707 C CA . MET A 1 88 ? -5.525 10.683 23.957 1.00 91.62 88 MET A CA 1
ATOM 708 C C . MET A 1 88 ? -4.152 11.362 24.028 1.00 91.62 88 MET A C 1
ATOM 710 O O . MET A 1 88 ? -3.369 11.122 24.944 1.00 91.62 88 MET A O 1
ATOM 714 N N . THR A 1 89 ? -3.865 12.265 23.090 1.00 90.56 89 THR A N 1
ATOM 715 C CA . THR A 1 89 ? -2.604 13.020 23.073 1.00 90.56 89 THR A CA 1
ATOM 716 C C . THR A 1 89 ? -2.506 13.975 24.264 1.00 90.56 89 THR A C 1
ATOM 718 O O . THR A 1 89 ? -1.442 14.082 24.880 1.00 90.56 89 THR A O 1
ATOM 721 N N . GLY A 1 90 ? -3.609 14.639 24.625 1.00 89.31 90 GLY A N 1
ATOM 722 C CA . GLY A 1 90 ? -3.689 15.483 25.818 1.00 89.31 90 GLY A CA 1
ATOM 723 C C . GLY A 1 90 ? -3.435 14.694 27.103 1.00 89.31 90 GLY A C 1
ATOM 724 O O . GLY A 1 90 ? -2.568 15.076 27.889 1.00 89.31 90 GLY A O 1
ATOM 725 N N . ALA A 1 91 ? -4.109 13.553 27.264 1.00 91.38 91 ALA A N 1
ATOM 726 C CA . ALA A 1 91 ? -3.925 12.647 28.395 1.00 91.38 91 ALA A CA 1
ATOM 727 C C . ALA A 1 91 ? -2.480 12.136 28.477 1.00 91.38 91 ALA A C 1
ATOM 729 O O . ALA A 1 91 ? -1.835 12.270 29.512 1.00 91.38 91 ALA A O 1
ATOM 730 N N . LYS A 1 92 ? -1.903 11.673 27.361 1.00 91.06 92 LYS A N 1
ATOM 731 C CA . LYS A 1 92 ? -0.500 11.229 27.303 1.00 91.06 92 LYS A CA 1
ATOM 732 C C . LYS A 1 92 ? 0.477 12.330 27.727 1.00 91.06 92 LYS A C 1
ATOM 734 O O . LYS A 1 92 ? 1.474 12.045 28.390 1.00 91.06 92 LYS A O 1
ATOM 739 N N . LYS A 1 93 ? 0.210 13.590 27.365 1.00 89.06 93 LYS A N 1
ATOM 740 C CA . LYS A 1 93 ? 1.024 14.740 27.786 1.00 89.06 93 LYS A CA 1
ATOM 741 C C . LYS A 1 93 ? 0.876 15.023 29.283 1.00 89.06 93 LYS A C 1
ATOM 743 O O . LYS A 1 93 ? 1.883 15.307 29.927 1.00 89.06 93 LYS A O 1
ATOM 748 N N . ALA A 1 94 ? -0.337 14.931 29.826 1.00 87.56 94 ALA A N 1
ATOM 749 C CA . ALA A 1 94 ? -0.590 15.082 31.258 1.00 87.56 94 ALA A CA 1
ATOM 750 C C . ALA A 1 94 ? 0.095 13.969 32.070 1.00 87.56 94 ALA A C 1
ATOM 752 O O . ALA A 1 94 ? 0.851 14.274 32.986 1.00 87.56 94 ALA A O 1
ATOM 753 N N . CYS A 1 95 ? -0.054 12.705 31.665 1.00 84.31 95 CYS A N 1
ATOM 754 C CA . CYS A 1 95 ? 0.608 11.568 32.308 1.00 84.31 95 CYS A CA 1
ATOM 755 C C . CYS A 1 95 ? 2.136 11.653 32.215 1.00 84.31 95 CYS A C 1
ATOM 757 O O . CYS A 1 95 ? 2.817 11.369 33.191 1.00 84.31 95 CYS A O 1
ATOM 759 N N . ARG A 1 96 ? 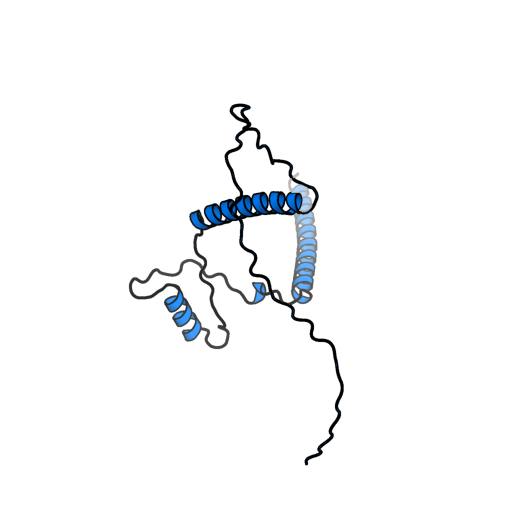2.700 12.085 31.074 1.00 88.50 96 ARG A N 1
ATOM 760 C CA . ARG A 1 96 ? 4.153 12.305 30.960 1.00 88.50 96 ARG A CA 1
ATOM 761 C C . ARG A 1 96 ? 4.630 13.379 31.932 1.00 88.50 96 ARG A C 1
ATOM 763 O O . ARG A 1 96 ? 5.662 13.199 32.562 1.00 88.50 96 ARG A O 1
ATOM 770 N N . LYS A 1 97 ? 3.892 14.489 32.041 1.00 83.69 97 LYS A N 1
ATOM 771 C CA . LYS A 1 97 ? 4.207 15.530 33.020 1.00 83.69 97 LYS A CA 1
ATOM 772 C C . LYS A 1 97 ? 4.178 14.950 34.429 1.00 83.69 97 LYS A C 1
ATOM 774 O O . LYS A 1 97 ? 5.168 15.094 35.123 1.00 83.69 97 LYS A O 1
ATOM 779 N N . LEU A 1 98 ? 3.111 14.241 34.800 1.00 80.25 98 LEU A N 1
ATOM 780 C CA . LEU A 1 98 ? 2.986 13.614 36.115 1.00 80.25 98 LEU A CA 1
ATOM 781 C C . LEU A 1 98 ? 4.141 12.646 36.414 1.00 80.25 98 LEU A C 1
ATOM 783 O O . LEU A 1 98 ? 4.744 12.761 37.473 1.00 80.25 98 LEU A O 1
ATOM 787 N N . LYS A 1 99 ? 4.514 11.783 35.458 1.00 79.88 99 LYS A N 1
ATOM 788 C CA . LYS A 1 99 ? 5.647 10.858 35.614 1.00 79.88 99 LYS A CA 1
ATOM 789 C C . LYS A 1 99 ? 6.962 11.590 35.893 1.00 79.88 99 LYS A C 1
ATOM 791 O O . LYS A 1 99 ? 7.730 11.172 36.750 1.00 79.88 99 LYS A O 1
ATOM 796 N N . ASN A 1 100 ? 7.207 12.698 35.193 1.00 72.44 100 ASN A N 1
ATOM 797 C CA . ASN A 1 100 ? 8.407 13.497 35.423 1.00 72.44 100 ASN A CA 1
ATOM 798 C C . ASN A 1 100 ? 8.448 14.082 36.846 1.00 72.44 100 ASN A C 1
ATOM 800 O O . ASN 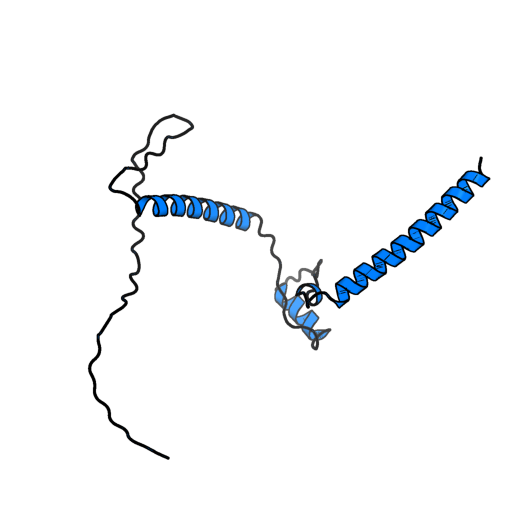A 1 100 ? 9.541 14.245 37.373 1.00 72.44 100 ASN A O 1
ATOM 804 N N . PHE A 1 101 ? 7.292 14.384 37.454 1.00 65.44 101 PHE A N 1
ATOM 805 C CA . PHE A 1 101 ? 7.212 14.864 38.840 1.00 65.44 101 PHE A CA 1
ATOM 806 C C . PHE A 1 101 ? 7.399 13.745 39.861 1.00 65.44 101 PHE A C 1
ATOM 808 O O . PHE A 1 101 ? 8.064 13.962 40.862 1.00 65.44 101 PHE A O 1
ATOM 815 N N . THR A 1 102 ? 6.879 12.545 39.603 1.00 59.03 102 THR A N 1
ATOM 816 C CA . THR A 1 102 ? 7.061 11.399 40.508 1.00 59.03 102 THR A CA 1
ATOM 817 C C . THR A 1 102 ? 8.486 10.833 40.478 1.00 59.03 102 THR A C 1
ATOM 819 O O . THR A 1 102 ? 9.002 10.452 41.523 1.00 59.03 102 THR A O 1
ATOM 822 N N . ASP A 1 103 ? 9.170 10.844 39.325 1.00 54.72 103 ASP A N 1
ATOM 823 C CA . ASP A 1 103 ? 10.595 10.458 39.244 1.00 54.72 103 ASP A CA 1
ATOM 824 C C . ASP A 1 103 ? 11.512 11.466 39.971 1.00 54.72 103 ASP A C 1
ATOM 826 O O . ASP A 1 103 ? 12.586 11.094 40.431 1.00 54.72 103 ASP A O 1
ATOM 830 N N . THR A 1 104 ? 11.093 12.731 40.127 1.00 51.50 104 THR A N 1
ATOM 831 C CA . THR A 1 104 ? 11.838 13.729 40.923 1.00 51.50 104 THR A CA 1
ATOM 832 C C . THR A 1 104 ? 11.541 13.672 42.422 1.00 51.50 104 THR A C 1
ATOM 834 O O . THR A 1 104 ? 12.264 14.302 43.182 1.00 51.50 104 THR A O 1
ATOM 837 N N . THR A 1 105 ? 10.516 12.936 42.872 1.00 49.38 105 THR A N 1
ATOM 838 C CA . THR A 1 105 ? 10.187 12.794 44.306 1.00 49.38 105 THR A CA 1
ATOM 839 C C . THR A 1 105 ? 10.791 11.553 44.966 1.00 49.38 105 THR A C 1
ATOM 841 O O . THR A 1 105 ? 10.720 11.436 46.186 1.00 49.38 105 THR A O 1
ATOM 844 N N . VAL A 1 106 ? 11.378 10.628 44.194 1.00 51.06 106 VAL A N 1
ATOM 845 C CA . VAL A 1 106 ? 12.076 9.447 44.746 1.00 51.06 106 VAL A CA 1
ATOM 846 C C . VAL A 1 106 ? 13.512 9.782 45.173 1.00 51.06 106 VAL A C 1
ATOM 848 O O . VAL A 1 106 ? 14.063 9.098 46.031 1.00 51.06 106 VAL A O 1
ATOM 851 N N . ASP A 1 107 ? 14.088 10.876 44.669 1.00 48.22 107 ASP A N 1
ATOM 852 C CA . ASP A 1 107 ? 15.338 11.429 45.185 1.00 48.22 107 ASP A CA 1
ATOM 853 C C . ASP A 1 107 ? 15.063 12.782 45.856 1.00 48.22 107 ASP A C 1
ATOM 855 O O . ASP A 1 107 ? 14.703 13.760 45.208 1.00 48.22 107 ASP A O 1
ATOM 859 N N . GLN A 1 108 ? 15.276 12.820 47.173 1.00 46.00 108 GLN A N 1
ATOM 860 C CA . GLN A 1 108 ? 15.413 14.020 48.004 1.00 46.00 108 GLN A CA 1
ATOM 861 C C . GLN A 1 108 ? 14.131 14.663 48.586 1.00 46.00 108 GLN A C 1
ATOM 863 O O . GLN A 1 108 ? 13.433 15.456 47.965 1.00 46.00 108 GLN A O 1
ATOM 868 N N . SER A 1 109 ? 13.911 14.369 49.877 1.00 46.47 109 SER A N 1
ATOM 869 C CA . SER A 1 109 ? 13.543 15.312 50.951 1.00 46.47 109 SER A CA 1
ATOM 870 C C . SER A 1 109 ? 12.777 16.578 50.533 1.00 46.47 109 SER A C 1
ATOM 872 O O . SER A 1 109 ? 13.358 17.504 49.972 1.00 46.47 109 SER A O 1
ATOM 874 N N . CYS A 1 110 ? 11.490 16.636 50.900 1.00 51.53 110 CYS A N 1
ATOM 875 C CA . CYS A 1 110 ? 10.688 17.846 51.125 1.00 51.53 110 CYS A CA 1
ATOM 876 C C . CYS A 1 110 ? 11.200 19.143 50.460 1.00 51.53 110 CYS A C 1
ATOM 878 O O . CYS A 1 110 ? 11.610 20.081 51.146 1.00 51.53 110 CYS A O 1
ATOM 880 N N . LYS A 1 111 ? 11.120 19.253 49.129 1.00 43.66 111 LYS A N 1
ATOM 881 C CA . LYS A 1 111 ? 11.160 20.556 48.448 1.00 43.66 111 LYS A CA 1
ATOM 882 C C . LYS A 1 111 ? 9.910 20.745 47.604 1.00 43.66 111 LYS A C 1
ATOM 884 O O . LYS A 1 111 ? 9.659 20.013 46.654 1.00 43.66 111 LYS A O 1
ATOM 889 N N . ALA A 1 112 ? 9.121 21.749 47.984 1.00 47.69 112 ALA A N 1
ATOM 890 C CA . ALA A 1 112 ? 7.915 22.149 47.277 1.00 47.69 112 ALA A CA 1
ATOM 891 C C . ALA A 1 112 ? 8.248 22.468 45.811 1.00 47.69 112 ALA A C 1
ATOM 893 O O . ALA A 1 112 ? 9.092 23.319 45.525 1.00 47.69 112 ALA A O 1
ATOM 894 N N . ILE A 1 113 ? 7.595 21.772 44.878 1.00 51.34 113 ILE A N 1
ATOM 895 C CA . ILE A 1 113 ? 7.763 22.007 43.443 1.00 51.34 113 ILE A CA 1
ATOM 896 C C . ILE A 1 113 ? 6.979 23.270 43.083 1.00 51.34 113 ILE A C 1
ATOM 898 O O . ILE A 1 113 ? 5.774 23.247 42.836 1.00 51.34 113 ILE A O 1
ATOM 902 N N . THR A 1 114 ? 7.679 24.397 43.089 1.00 54.16 114 THR A N 1
ATOM 903 C CA . THR A 1 114 ? 7.124 25.715 42.794 1.00 54.16 114 THR A CA 1
ATOM 904 C C . THR A 1 114 ? 6.963 25.904 41.283 1.00 54.16 114 THR A C 1
ATOM 906 O O . THR A 1 114 ? 7.929 26.191 40.575 1.00 54.16 114 THR A O 1
ATOM 909 N N . TYR A 1 115 ? 5.745 25.776 40.751 1.00 55.31 115 TYR A N 1
ATOM 910 C CA . TYR A 1 115 ? 5.482 26.114 39.349 1.00 55.31 115 TYR A CA 1
ATOM 911 C C . TYR A 1 115 ? 5.318 27.624 39.201 1.00 55.31 115 TYR A C 1
ATOM 913 O O . TYR A 1 115 ? 4.330 28.210 39.647 1.00 55.31 115 TYR A O 1
ATOM 921 N N . ARG A 1 116 ? 6.282 28.262 38.535 1.00 58.28 116 ARG A N 1
ATOM 922 C CA . ARG A 1 116 ? 6.193 29.678 38.174 1.00 58.28 116 ARG A CA 1
ATOM 923 C C . ARG A 1 116 ? 5.288 29.837 36.953 1.00 58.28 116 ARG A C 1
ATOM 925 O O . ARG A 1 116 ? 5.562 29.264 35.898 1.00 58.28 116 ARG A O 1
ATOM 932 N N . CYS A 1 117 ? 4.213 30.611 37.077 1.00 57.91 117 CYS A N 1
ATOM 933 C CA . CYS A 1 117 ? 3.329 30.892 35.951 1.00 57.91 117 CYS A CA 1
ATOM 934 C C . CYS A 1 117 ? 4.046 31.791 34.931 1.00 57.91 117 CYS A C 1
ATOM 936 O O . CYS A 1 117 ? 4.351 32.943 35.226 1.00 57.91 117 CYS A O 1
ATOM 938 N N . CYS A 1 118 ? 4.296 31.297 33.716 1.00 60.59 118 CYS A N 1
ATOM 939 C CA . CYS A 1 118 ? 4.988 32.066 32.673 1.00 60.59 118 CYS A CA 1
ATOM 940 C C . CYS A 1 118 ? 4.201 33.289 32.163 1.00 60.59 118 CYS A C 1
ATOM 942 O O . CYS A 1 118 ? 4.785 34.139 31.504 1.00 60.59 118 CYS A O 1
ATOM 944 N N . LEU A 1 119 ? 2.897 33.381 32.447 1.00 64.81 119 LEU A N 1
ATOM 945 C CA . LEU A 1 119 ? 2.039 34.488 32.006 1.00 64.81 119 LEU A CA 1
ATOM 946 C C . LEU A 1 119 ? 1.973 35.647 33.009 1.00 64.81 119 LEU A C 1
ATOM 948 O O . LEU A 1 119 ? 1.836 36.789 32.591 1.00 64.81 119 LEU A O 1
ATOM 952 N N . CYS A 1 120 ? 2.074 35.379 34.315 1.00 72.94 120 CYS A N 1
ATOM 953 C CA . CYS A 1 120 ? 1.958 36.414 35.353 1.00 72.94 120 CYS A CA 1
ATOM 954 C C . CYS A 1 120 ? 3.110 36.426 36.369 1.00 72.94 120 CYS A C 1
ATOM 956 O O . CYS A 1 120 ? 3.094 37.217 37.305 1.00 72.94 120 CYS A O 1
ATOM 958 N N . GLY A 1 121 ? 4.112 35.553 36.227 1.00 60.69 121 GLY A N 1
ATOM 959 C CA . GLY A 1 121 ? 5.306 35.508 37.079 1.00 60.69 121 GLY A CA 1
ATOM 960 C C . GLY A 1 121 ? 5.078 35.023 38.515 1.00 60.69 121 GLY A C 1
ATOM 961 O O . GLY A 1 121 ? 6.057 34.738 39.207 1.00 60.69 121 GLY A O 1
ATOM 962 N N . ALA A 1 122 ? 3.820 34.893 38.943 1.00 65.00 122 ALA A N 1
ATOM 963 C CA . ALA A 1 122 ? 3.433 34.447 40.271 1.00 65.00 122 ALA A CA 1
ATOM 964 C C . ALA A 1 122 ? 3.658 32.938 40.462 1.00 65.00 122 ALA A C 1
ATOM 966 O O . ALA A 1 122 ? 3.476 32.128 39.546 1.00 65.00 122 ALA A O 1
ATOM 967 N N . SER A 1 123 ? 4.055 32.579 41.680 1.00 58.69 123 SER A N 1
ATOM 968 C CA . SER A 1 123 ? 4.132 31.204 42.165 1.00 58.69 123 SER A CA 1
ATOM 969 C C . SER A 1 123 ? 2.795 30.809 42.791 1.00 58.69 123 SER A C 1
ATOM 971 O O . SER A 1 123 ? 2.276 31.563 43.612 1.00 58.69 123 SER A O 1
ATOM 973 N N . SER A 1 124 ? 2.255 29.638 42.443 1.00 56.25 124 SER A N 1
ATOM 974 C CA . SER A 1 124 ? 1.105 29.058 43.148 1.00 56.25 124 SER A CA 1
ATOM 975 C C . SER A 1 124 ? 1.550 27.893 44.025 1.00 56.25 124 SER A C 1
ATOM 977 O O . SER A 1 124 ? 2.247 26.995 43.557 1.00 56.25 124 SER A O 1
ATOM 979 N N . ASN A 1 125 ? 1.086 27.891 45.275 1.00 54.84 125 ASN A N 1
ATOM 980 C CA . ASN A 1 125 ? 1.362 26.845 46.261 1.00 54.84 125 ASN A CA 1
ATOM 981 C C . ASN A 1 125 ? 0.162 25.884 46.432 1.00 54.84 125 ASN A C 1
ATOM 983 O O . ASN A 1 125 ? 0.140 25.103 47.377 1.00 54.84 125 ASN A O 1
ATOM 987 N N . SER A 1 126 ? -0.873 25.967 45.579 1.00 56.50 126 SER A N 1
ATOM 988 C CA . SER A 1 126 ? -2.182 25.343 45.857 1.00 56.50 126 SER A CA 1
ATOM 989 C C . SER A 1 126 ? -2.385 23.932 45.294 1.00 56.50 126 SER A C 1
ATOM 991 O O . SER A 1 126 ? -3.459 23.366 45.481 1.00 56.50 126 SER A O 1
ATOM 993 N N . PHE A 1 127 ? -1.422 23.362 44.569 1.00 54.31 127 PHE A N 1
ATOM 994 C CA . PHE A 1 127 ? -1.578 22.017 44.009 1.00 54.31 127 PHE A CA 1
ATOM 995 C C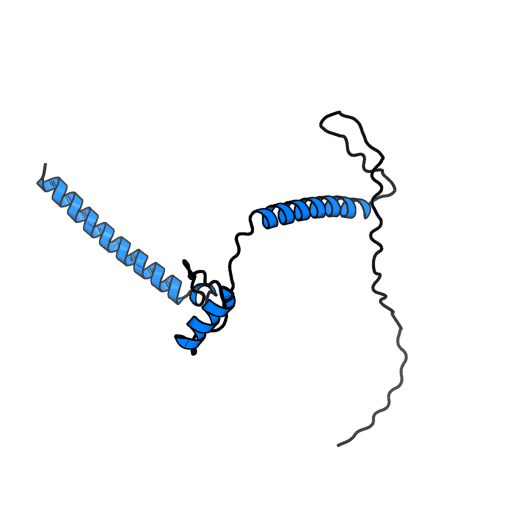 . PHE A 1 127 ? -0.971 20.992 44.965 1.00 54.31 127 PHE A C 1
ATOM 997 O O . PHE A 1 127 ? 0.223 20.712 44.909 1.00 54.31 127 PHE A O 1
ATOM 1004 N N . GLN A 1 128 ? -1.797 20.433 45.850 1.00 54.28 128 GLN A N 1
ATOM 1005 C CA . GLN A 1 128 ? -1.451 19.192 46.536 1.00 54.28 128 GLN A CA 1
ATOM 1006 C C . GLN A 1 128 ? -1.593 18.037 45.540 1.00 54.28 128 GLN A C 1
ATOM 1008 O O . GLN A 1 128 ? -2.619 17.901 44.869 1.00 54.28 128 GLN A O 1
ATOM 1013 N N . LEU A 1 129 ? -0.534 17.238 45.404 1.00 51.06 129 LEU A N 1
ATOM 1014 C CA . LEU A 1 129 ? -0.566 15.997 44.641 1.00 51.06 129 LEU A CA 1
ATOM 1015 C C . LEU A 1 129 ? -1.546 15.054 45.357 1.00 51.06 129 LEU A C 1
ATOM 1017 O O . LEU A 1 129 ? -1.356 14.768 46.536 1.00 51.06 129 LEU A O 1
ATOM 1021 N N . LEU A 1 130 ? -2.597 14.601 44.672 1.00 47.28 130 LEU A N 1
ATOM 1022 C CA . LEU A 1 130 ? -3.452 13.536 45.200 1.00 47.28 130 LEU A CA 1
ATOM 1023 C C . LEU A 1 130 ? -2.581 12.281 45.382 1.00 47.28 130 LEU A C 1
ATOM 1025 O O . LEU A 1 130 ? -1.967 11.855 44.395 1.00 47.28 130 LEU A O 1
ATOM 1029 N N . PRO A 1 131 ? -2.500 11.699 46.594 1.00 41.56 131 PRO A N 1
ATOM 1030 C CA . PRO A 1 131 ? -1.837 10.421 46.791 1.00 41.56 131 PRO A CA 1
ATOM 1031 C C . PRO A 1 131 ? -2.530 9.404 45.889 1.00 41.56 131 PRO A C 1
ATOM 1033 O O . PRO A 1 131 ? -3.747 9.236 45.942 1.00 41.56 131 PRO A O 1
ATOM 1036 N N . THR A 1 132 ? -1.771 8.776 44.996 1.00 47.03 132 THR A N 1
ATOM 1037 C CA . THR A 1 132 ? -2.236 7.538 44.380 1.00 47.03 132 THR A CA 1
ATOM 1038 C C . THR A 1 132 ? -1.850 6.465 45.374 1.00 47.03 132 THR A C 1
ATOM 1040 O O . THR A 1 132 ? -0.673 6.130 45.457 1.00 47.03 132 THR A O 1
ATOM 1043 N N . ASP A 1 133 ? -2.809 6.017 46.182 1.00 40.97 133 ASP A N 1
ATOM 1044 C CA . ASP A 1 133 ? -2.580 4.911 47.103 1.00 40.97 133 ASP A CA 1
ATOM 1045 C C . ASP A 1 133 ? -2.081 3.718 46.290 1.00 40.97 133 ASP A C 1
ATOM 1047 O O . ASP A 1 133 ? -2.760 3.188 45.404 1.00 40.97 133 ASP A O 1
ATOM 1051 N N . GLU A 1 134 ? -0.831 3.358 46.546 1.00 41.16 134 GLU A N 1
ATOM 1052 C CA . GLU A 1 134 ? -0.203 2.212 45.935 1.00 41.16 134 GLU A CA 1
ATOM 1053 C C . GLU A 1 134 ? -0.928 0.965 46.436 1.00 41.16 134 GLU A C 1
ATOM 1055 O O . GLU A 1 134 ? -0.944 0.661 47.629 1.00 41.16 134 GLU A O 1
ATOM 1060 N N . VAL A 1 135 ? -1.538 0.220 45.514 1.00 43.38 135 VAL A N 1
ATOM 1061 C CA . VAL A 1 135 ? -1.891 -1.175 45.768 1.00 43.38 135 VAL A CA 1
ATOM 1062 C C . VAL A 1 135 ? -0.572 -1.919 45.943 1.00 43.38 135 VAL A C 1
ATOM 1064 O O . VAL A 1 135 ? 0.077 -2.296 44.969 1.00 43.38 135 VAL A O 1
ATOM 1067 N N . VAL A 1 136 ? -0.161 -2.080 47.198 1.00 36.09 136 VAL A N 1
ATOM 1068 C CA . VAL A 1 136 ? 0.987 -2.887 47.613 1.00 36.09 136 VAL A CA 1
ATOM 1069 C C . VAL A 1 136 ? 0.755 -4.333 47.157 1.00 36.09 136 VAL A C 1
ATOM 1071 O O . VAL A 1 136 ? -0.189 -4.968 47.632 1.00 36.09 136 VAL A O 1
ATOM 1074 N N . PRO A 1 137 ? 1.604 -4.919 46.292 1.00 36.69 137 PRO A N 1
ATOM 1075 C CA . PRO A 1 137 ? 1.662 -6.362 46.149 1.00 36.69 137 PRO A CA 1
ATOM 1076 C C . PRO A 1 137 ? 2.429 -6.893 47.363 1.00 36.69 137 PRO A C 1
ATOM 1078 O O . PRO A 1 137 ? 3.652 -6.753 47.454 1.00 36.69 137 PRO A O 1
ATOM 1081 N N . SER A 1 138 ? 1.721 -7.485 48.320 1.00 34.12 138 SER A N 1
ATOM 1082 C CA . SER A 1 138 ? 2.326 -8.184 49.450 1.00 34.12 138 SER A CA 1
ATOM 1083 C C . SER A 1 138 ? 3.081 -9.424 48.954 1.00 34.12 138 SER A C 1
ATOM 1085 O O . SER A 1 138 ? 2.534 -10.515 48.812 1.00 34.12 138 SER A O 1
ATOM 1087 N N . ARG A 1 139 ? 4.383 -9.273 48.690 1.00 36.59 139 ARG A N 1
ATOM 1088 C CA . ARG A 1 139 ? 5.323 -10.400 48.644 1.00 36.59 139 ARG A CA 1
ATOM 1089 C C . ARG A 1 139 ? 5.602 -10.848 50.078 1.00 36.59 139 ARG A C 1
ATOM 1091 O O . ARG A 1 139 ? 6.490 -10.314 50.736 1.00 36.59 139 ARG A O 1
ATOM 1098 N N . GLY A 1 140 ? 4.844 -11.833 50.550 1.00 29.19 140 GLY A N 1
ATOM 1099 C CA . GLY A 1 140 ? 5.223 -12.619 51.720 1.00 29.19 140 GLY A CA 1
ATOM 1100 C C . GLY A 1 140 ? 6.425 -13.500 51.378 1.00 29.19 140 GLY A C 1
ATOM 1101 O O . GLY A 1 140 ? 6.323 -14.379 50.525 1.00 29.19 140 GLY A O 1
ATOM 1102 N N . LYS A 1 141 ? 7.566 -13.245 52.023 1.00 33.84 141 LYS A N 1
ATOM 1103 C CA . LYS A 1 141 ? 8.603 -14.256 52.244 1.00 33.84 141 LYS A CA 1
ATOM 1104 C C . LYS A 1 141 ? 8.161 -15.101 53.438 1.00 33.84 141 LYS A C 1
ATOM 1106 O O . LYS A 1 141 ? 7.898 -14.542 54.498 1.00 33.84 141 LYS A O 1
ATOM 1111 N N . VAL A 1 142 ? 8.109 -16.414 53.260 1.00 34.12 142 VAL A N 1
ATOM 1112 C CA . VAL A 1 142 ? 8.170 -17.390 54.351 1.00 34.12 142 VAL A CA 1
ATOM 1113 C C . VAL A 1 142 ? 9.371 -18.269 54.030 1.00 34.12 142 VAL A C 1
ATOM 1115 O O . VAL A 1 142 ? 9.452 -18.826 52.934 1.00 34.12 142 VAL A O 1
ATOM 1118 N N . ASP A 1 143 ? 10.335 -18.265 54.944 1.00 30.64 143 ASP A N 1
ATOM 1119 C CA . ASP A 1 143 ? 11.546 -19.077 54.895 1.00 30.64 143 ASP A CA 1
ATOM 1120 C C . ASP A 1 143 ? 11.226 -20.563 55.153 1.00 30.64 143 ASP A C 1
ATOM 1122 O O . ASP A 1 143 ? 10.209 -20.904 55.758 1.00 30.64 143 ASP A O 1
ATOM 1126 N N . LEU A 1 144 ? 12.106 -21.420 54.630 1.00 40.22 144 LEU A N 1
ATOM 1127 C CA . LEU A 1 144 ? 12.095 -22.884 54.671 1.00 40.22 144 LEU A CA 1
ATOM 1128 C C . LEU A 1 144 ? 11.962 -23.468 56.091 1.00 40.22 144 LEU A C 1
ATOM 1130 O O . LEU A 1 144 ? 12.652 -23.003 56.994 1.00 40.22 144 LEU A O 1
ATOM 1134 N N . ASP A 1 145 ? 11.256 -24.600 56.215 1.00 31.72 145 ASP A N 1
ATOM 1135 C CA . ASP A 1 145 ? 11.845 -25.792 56.841 1.00 31.72 145 ASP A CA 1
ATOM 1136 C C . ASP A 1 145 ? 11.258 -27.102 56.275 1.00 31.72 145 ASP A C 1
ATOM 1138 O O . ASP A 1 145 ? 10.146 -27.150 55.744 1.00 31.72 145 ASP A O 1
ATOM 1142 N N . ASP A 1 146 ? 12.107 -28.114 56.358 1.00 32.19 146 ASP A N 1
ATOM 1143 C CA . ASP A 1 146 ? 12.148 -29.469 55.825 1.00 32.19 146 ASP A CA 1
ATOM 1144 C C . ASP A 1 146 ? 10.995 -30.400 56.253 1.00 32.19 146 ASP A C 1
ATOM 1146 O O . ASP A 1 146 ? 10.514 -30.351 57.383 1.00 32.19 146 ASP A O 1
ATOM 1150 N N . SER A 1 147 ? 10.594 -31.305 55.351 1.00 35.03 147 SER A N 1
ATOM 1151 C CA . SER A 1 147 ? 10.258 -32.707 55.658 1.00 35.03 147 SER A CA 1
ATOM 1152 C C . SER A 1 147 ? 9.845 -33.442 54.383 1.00 35.03 147 SER A C 1
ATOM 1154 O O . SER A 1 147 ? 8.757 -33.281 53.829 1.00 35.03 147 SER A O 1
ATOM 1156 N N . SER A 1 148 ? 10.776 -34.271 53.937 1.00 38.81 148 SER A N 1
ATOM 1157 C CA . SER A 1 148 ? 10.631 -35.349 52.969 1.00 38.81 148 SER A CA 1
ATOM 1158 C C . SER A 1 148 ? 9.531 -36.347 53.351 1.00 38.81 148 SER A C 1
ATOM 1160 O O . SER A 1 148 ? 9.430 -36.734 54.507 1.00 38.81 148 SER A O 1
ATOM 1162 N N . LEU A 1 149 ? 8.767 -36.828 52.360 1.00 33.34 149 LEU A N 1
ATOM 1163 C CA . LEU A 1 149 ? 8.178 -38.174 52.338 1.00 33.34 149 LEU A CA 1
ATOM 1164 C C . LEU A 1 149 ? 7.845 -38.565 50.886 1.00 33.34 149 LEU A C 1
ATOM 1166 O O . LEU A 1 149 ? 6.945 -38.010 50.259 1.00 33.34 149 LEU A O 1
ATOM 1170 N N . ASN A 1 150 ? 8.616 -39.526 50.369 1.00 38.47 150 ASN A N 1
ATOM 1171 C CA . ASN A 1 150 ? 8.291 -40.334 49.194 1.00 38.47 150 ASN A CA 1
ATOM 1172 C C . ASN A 1 150 ? 6.966 -41.062 49.415 1.00 38.47 150 ASN A C 1
ATOM 1174 O O . ASN A 1 150 ? 6.823 -41.675 50.470 1.00 38.47 150 ASN A O 1
ATOM 1178 N N . ILE A 1 151 ? 6.100 -41.112 48.399 1.00 39.50 151 ILE A N 1
ATOM 1179 C CA . ILE A 1 151 ? 5.272 -42.289 48.106 1.00 39.50 151 ILE A CA 1
ATOM 1180 C C . ILE A 1 151 ? 5.153 -42.418 46.583 1.00 39.50 151 ILE A C 1
ATOM 1182 O O . ILE A 1 151 ? 4.647 -41.526 45.901 1.00 39.50 151 ILE A O 1
ATOM 1186 N N . ASP A 1 152 ? 5.661 -43.544 46.090 1.00 38.75 152 ASP A N 1
ATOM 1187 C CA . ASP A 1 152 ? 5.415 -44.127 44.777 1.00 38.75 152 ASP A CA 1
ATOM 1188 C C . ASP A 1 152 ? 3.914 -44.350 44.541 1.00 38.75 152 ASP A C 1
ATOM 1190 O O . ASP A 1 152 ? 3.221 -44.784 45.459 1.00 38.75 152 ASP A O 1
ATOM 1194 N N . ASN A 1 153 ? 3.423 -44.167 43.311 1.00 39.56 153 ASN A N 1
ATOM 1195 C CA . ASN A 1 153 ? 2.446 -45.115 42.773 1.00 39.56 153 ASN A CA 1
ATOM 1196 C C . ASN A 1 153 ? 2.344 -45.049 41.240 1.00 39.56 153 ASN A C 1
ATOM 1198 O O . ASN A 1 153 ? 1.987 -44.008 40.695 1.00 39.56 153 ASN A O 1
ATOM 1202 N N . GLU A 1 154 ? 2.660 -46.201 40.643 1.00 38.47 154 GLU A N 1
ATOM 1203 C CA . GLU A 1 154 ? 2.113 -46.843 39.428 1.00 38.47 154 GLU A CA 1
ATOM 1204 C C . GLU A 1 154 ? 1.898 -46.031 38.136 1.00 38.47 154 GLU A C 1
ATOM 1206 O O . GLU A 1 154 ? 0.967 -45.197 38.062 1.00 38.47 154 GLU A O 1
#

pLDDT: mean 74.21, std 21.6, range [29.19, 97.62]

Organism: Aegilops tauschii subsp. strangulata (NCBI:txid200361)

Foldseek 3Di:
DVVVVVVVVVVVVVVVVVVVVVVVVVVVVCVVPDDDDVVVLDDDDPDQDDDPPDDSQVVVVVVCCVPPVPSDDGDDDDDPCPVVVVVVVVVVVVVVVVVVVVVVVVDDDDDQPWDQDPVPRDTDSPDDDDDPPDPDPDPDDDDDDDDDDDDDDD